Protein AF-A0A9D5MDG9-F1 (afdb_monomer_lite)

Foldseek 3Di:
DVVVVVVVVVVVVVVVLVVCLVVLVVVLVDDLCQLAEPVCVVPDDPVRSVVVCVVVCSVPDSVVVSVVQVVCCVPPVFNDARRYPDRPHGPCVVCVVCVVVVVVVVVVVVVVCCVVVVVLVVVCVVQPPDPSVVVSVVVVCVVVVDPVVVVVVVVVD

pLDDT: mean 90.2, std 5.78, range [50.81, 97.5]

Secondary structure (DSSP, 8-state):
-HHHHHHHHHHHHHHHHHHHHHHHHHHHHS-GGGGS-HHHHHHS-HHHHHHHHHHTTTTS-HHHHHHHHHHHHHHH----EESSSSTTEEHHHHHHHHHHHHHHHHHHHHHHHHHHHHHHHHHHHHTTTSHHHHHHHHHHHHHHHS-HHHHHHHHH-

Sequence (157 aa):
MLRYTLKRLVQSCITIFLIVSVVFLLLRLMPTDYYFTEDELIKLTPEQKHDRLEAAGLLDNPFVQLARFYKTLLTKGDLGESRRIQSGQPVTTVIGSKFGVSMKLGLIALGISLVLGVCLGVLQARYKDGVFDHIGTAYTVFVNAVPHLVSYSLILV

Radius of gyration: 23.16 Å; chains: 1; bounding box: 44×48×60 Å

Structure (mmCIF, N/CA/C/O backbone):
data_AF-A0A9D5MDG9-F1
#
_entry.id   AF-A0A9D5MDG9-F1
#
loop_
_atom_site.group_PDB
_atom_site.id
_atom_site.type_symbol
_atom_site.label_atom_id
_atom_site.label_alt_id
_atom_site.label_comp_id
_atom_site.label_asym_id
_atom_site.label_entity_id
_atom_site.label_seq_id
_atom_site.pdbx_PDB_ins_code
_atom_site.Cartn_x
_atom_site.Cartn_y
_atom_site.Cartn_z
_atom_site.occupancy
_atom_site.B_iso_or_equiv
_atom_site.auth_seq_id
_atom_site.auth_comp_id
_atom_site.auth_asym_id
_atom_site.auth_atom_id
_atom_site.pdbx_PDB_model_num
ATOM 1 N N . MET A 1 1 ? -11.010 23.364 8.487 1.00 89.88 1 MET A N 1
ATOM 2 C CA . MET A 1 1 ? -11.080 22.017 7.875 1.00 89.88 1 MET A CA 1
ATOM 3 C C . MET A 1 1 ? -10.281 21.904 6.577 1.00 89.88 1 MET A C 1
ATOM 5 O O . MET A 1 1 ? -9.397 21.066 6.534 1.00 89.88 1 MET A O 1
ATOM 9 N N . LEU A 1 2 ? -10.468 22.773 5.574 1.00 92.94 2 LEU A N 1
ATOM 10 C CA . LEU A 1 2 ? -9.762 22.674 4.278 1.00 92.94 2 LEU A CA 1
ATOM 11 C C . LEU A 1 2 ? -8.219 22.668 4.385 1.00 92.94 2 LEU A C 1
ATOM 13 O O . LEU A 1 2 ? -7.569 21.787 3.830 1.00 92.94 2 LEU A O 1
ATOM 17 N N . ARG A 1 3 ? -7.626 23.565 5.191 1.00 93.88 3 ARG A N 1
ATOM 18 C CA . ARG A 1 3 ? -6.170 23.575 5.469 1.00 93.88 3 ARG A CA 1
ATOM 19 C C . ARG A 1 3 ? -5.673 22.272 6.110 1.00 93.88 3 ARG A C 1
ATOM 21 O O . ARG A 1 3 ? -4.567 21.826 5.826 1.00 93.88 3 ARG A O 1
ATOM 28 N N . TYR A 1 4 ? -6.488 21.665 6.971 1.00 94.06 4 TYR A N 1
ATOM 29 C CA . TYR A 1 4 ? -6.165 20.397 7.625 1.00 94.06 4 TYR A CA 1
ATOM 30 C C . TYR A 1 4 ? -6.248 19.227 6.639 1.00 94.06 4 TYR A C 1
ATOM 32 O O . TYR A 1 4 ? -5.319 18.424 6.575 1.00 94.06 4 TYR A O 1
ATOM 40 N N . THR A 1 5 ? -7.300 19.175 5.817 1.00 95.75 5 THR A N 1
ATOM 41 C CA . THR A 1 5 ? -7.450 18.172 4.754 1.00 95.75 5 THR A CA 1
ATOM 42 C C . THR A 1 5 ? -6.293 18.241 3.760 1.00 95.75 5 THR A C 1
ATOM 44 O O . THR A 1 5 ? -5.687 17.213 3.475 1.00 95.75 5 THR A O 1
ATOM 47 N N . LEU A 1 6 ? -5.917 19.441 3.303 1.00 96.44 6 LEU A N 1
ATOM 48 C CA . LEU A 1 6 ? -4.762 19.631 2.420 1.00 96.44 6 LEU A CA 1
ATOM 49 C C . LEU A 1 6 ? -3.456 19.170 3.072 1.00 96.44 6 LEU A C 1
ATOM 51 O O . LEU A 1 6 ? -2.693 18.440 2.446 1.00 96.44 6 LEU A O 1
ATOM 55 N N . LYS A 1 7 ? -3.213 19.535 4.339 1.00 96.25 7 LYS A N 1
ATOM 56 C CA . LYS A 1 7 ? -2.019 19.088 5.074 1.00 96.25 7 LYS A CA 1
ATOM 57 C C . LYS A 1 7 ? -1.927 17.560 5.112 1.00 96.25 7 LYS A C 1
ATOM 59 O O . LYS A 1 7 ? -0.857 17.010 4.870 1.00 96.25 7 LYS A O 1
ATOM 64 N N . ARG A 1 8 ? -3.043 16.877 5.391 1.00 95.50 8 ARG A N 1
ATOM 65 C CA . ARG A 1 8 ? -3.089 15.407 5.414 1.00 95.50 8 ARG A CA 1
ATOM 66 C C . ARG A 1 8 ? -2.893 14.799 4.034 1.00 95.50 8 ARG A C 1
ATOM 68 O O . ARG A 1 8 ? -2.144 13.840 3.922 1.00 95.50 8 ARG A O 1
ATOM 75 N N . LEU A 1 9 ? -3.521 15.364 3.005 1.00 96.25 9 LEU A N 1
ATOM 76 C CA . LEU A 1 9 ? -3.382 14.877 1.635 1.00 96.25 9 LEU A CA 1
ATOM 77 C C . LEU A 1 9 ? -1.923 14.954 1.171 1.00 96.25 9 LEU A C 1
ATOM 79 O O . LEU A 1 9 ? -1.385 13.964 0.689 1.00 96.25 9 LEU A O 1
ATOM 83 N N . VAL A 1 10 ? -1.259 16.089 1.407 1.00 96.19 10 VAL A N 1
ATOM 84 C CA . VAL A 1 10 ? 0.167 16.263 1.095 1.00 96.19 10 VAL A CA 1
ATOM 85 C C . VAL A 1 10 ? 1.022 15.260 1.869 1.00 96.19 10 VAL A C 1
ATOM 87 O O . VAL A 1 10 ? 1.880 14.611 1.275 1.00 96.19 10 VAL A O 1
ATOM 90 N N . GLN A 1 11 ? 0.766 15.076 3.168 1.00 95.38 11 GLN A N 1
ATOM 91 C CA . GLN A 1 11 ? 1.482 14.087 3.974 1.00 95.38 11 GLN A CA 1
ATOM 92 C C . GLN A 1 11 ? 1.315 12.668 3.409 1.00 95.38 11 GLN A C 1
ATOM 94 O O . GLN A 1 11 ? 2.306 11.964 3.248 1.00 95.38 11 GLN A O 1
ATOM 99 N N . SER A 1 12 ? 0.094 12.268 3.046 1.00 95.75 12 SER A N 1
ATOM 100 C CA . SER A 1 12 ? -0.176 10.967 2.427 1.00 95.75 12 SER A CA 1
ATOM 101 C C . SER A 1 12 ? 0.530 10.803 1.080 1.00 95.75 12 SER A C 1
ATOM 103 O O . SER A 1 12 ? 1.118 9.752 0.839 1.00 95.75 12 SER A O 1
ATOM 105 N N . CYS A 1 13 ? 0.535 11.830 0.226 1.00 95.31 13 CYS A N 1
ATOM 106 C CA . CYS A 1 13 ? 1.269 11.798 -1.040 1.00 95.31 13 CYS A CA 1
ATOM 107 C C . CYS A 1 13 ? 2.777 11.618 -0.820 1.00 95.31 13 CYS A C 1
ATOM 109 O O . CYS A 1 13 ? 3.390 10.795 -1.496 1.00 95.31 13 CYS A O 1
ATOM 111 N N . ILE A 1 14 ? 3.364 12.330 0.149 1.00 96.25 14 ILE A N 1
ATOM 112 C CA . ILE A 1 14 ? 4.784 12.186 0.509 1.00 96.25 14 ILE A CA 1
ATOM 113 C C . ILE A 1 14 ? 5.069 10.770 1.021 1.00 96.25 14 ILE A C 1
ATOM 115 O O . ILE A 1 14 ? 6.053 10.158 0.611 1.00 96.25 14 ILE A O 1
ATOM 119 N N . THR A 1 15 ? 4.207 10.224 1.881 1.00 96.38 15 THR A N 1
ATOM 120 C CA . THR A 1 15 ? 4.355 8.855 2.389 1.00 96.38 15 THR A CA 1
ATOM 121 C C . THR A 1 15 ? 4.309 7.828 1.259 1.00 96.38 15 THR A C 1
ATOM 123 O O . THR A 1 15 ? 5.181 6.966 1.197 1.00 96.38 15 THR A O 1
ATOM 126 N N . ILE A 1 16 ? 3.343 7.934 0.341 1.00 95.06 16 ILE A N 1
ATOM 127 C CA . ILE A 1 16 ? 3.242 7.035 -0.818 1.00 95.06 16 ILE A CA 1
ATOM 128 C C . ILE A 1 16 ? 4.488 7.161 -1.694 1.00 95.06 16 ILE A C 1
ATOM 130 O O . ILE A 1 16 ? 5.081 6.147 -2.047 1.00 95.06 16 ILE A O 1
ATOM 134 N N . PHE A 1 17 ? 4.919 8.385 -2.000 1.00 95.44 17 PHE A N 1
ATOM 135 C CA . PHE A 1 17 ? 6.125 8.630 -2.786 1.00 95.44 17 PHE A CA 1
ATOM 136 C C . PHE A 1 17 ? 7.366 7.986 -2.152 1.00 95.44 17 PHE A C 1
ATOM 138 O O . PHE A 1 17 ? 8.149 7.329 -2.840 1.00 95.44 17 PHE A O 1
ATOM 145 N N . LEU A 1 18 ? 7.538 8.124 -0.835 1.00 96.69 18 LEU A N 1
ATOM 146 C CA . LEU A 1 18 ? 8.654 7.512 -0.120 1.00 96.69 18 LEU A CA 1
ATOM 147 C C . LEU A 1 18 ? 8.580 5.983 -0.186 1.00 96.69 18 LEU A C 1
ATOM 149 O O . LEU A 1 18 ? 9.562 5.346 -0.554 1.00 96.69 18 LEU A O 1
ATOM 153 N N . ILE A 1 19 ? 7.417 5.399 0.121 1.00 97.00 19 ILE A N 1
ATOM 154 C CA . ILE A 1 19 ? 7.222 3.943 0.117 1.00 97.00 19 ILE A CA 1
ATOM 155 C C . ILE A 1 19 ? 7.467 3.370 -1.277 1.00 97.00 19 ILE A C 1
ATOM 157 O O . ILE A 1 19 ? 8.223 2.413 -1.404 1.00 97.00 19 ILE A O 1
ATOM 161 N N . VAL A 1 20 ? 6.880 3.959 -2.322 1.00 94.94 20 VAL A N 1
ATOM 162 C CA . VAL A 1 20 ? 7.074 3.504 -3.706 1.00 94.94 20 VAL A CA 1
ATOM 163 C C . VAL A 1 20 ? 8.550 3.571 -4.083 1.00 94.94 20 VAL A C 1
ATOM 165 O O . VAL A 1 20 ? 9.072 2.605 -4.627 1.00 94.94 20 VAL A O 1
ATOM 168 N N . SER A 1 21 ? 9.246 4.655 -3.734 1.00 95.44 21 SER A N 1
ATOM 169 C CA . SER A 1 21 ? 10.678 4.799 -4.021 1.00 95.44 21 SER A CA 1
ATOM 170 C C . SER A 1 21 ? 11.521 3.756 -3.287 1.00 95.44 21 SER A C 1
ATOM 172 O O . SER A 1 21 ? 12.370 3.113 -3.900 1.00 95.44 21 SER A O 1
ATOM 174 N N . VAL A 1 22 ? 11.271 3.547 -1.992 1.00 96.19 22 VAL A N 1
ATOM 175 C CA . VAL A 1 22 ? 11.995 2.556 -1.183 1.00 96.19 22 VAL A CA 1
ATOM 176 C C . VAL A 1 22 ? 11.739 1.149 -1.711 1.00 96.19 22 VAL A C 1
ATOM 178 O O . VAL A 1 22 ? 12.690 0.424 -1.984 1.00 96.19 22 VAL A O 1
ATOM 181 N N . VAL A 1 23 ? 10.476 0.769 -1.911 1.00 94.69 23 VAL A N 1
ATOM 182 C CA . VAL A 1 23 ? 10.113 -0.557 -2.424 1.00 94.69 23 VAL A CA 1
ATOM 183 C C . VAL A 1 23 ? 10.696 -0.775 -3.818 1.00 94.69 23 VAL A C 1
ATOM 185 O O . VAL A 1 23 ? 11.260 -1.833 -4.068 1.00 94.69 23 VAL A O 1
ATOM 188 N N . PHE A 1 24 ? 10.641 0.220 -4.706 1.00 93.31 24 PHE A N 1
ATOM 189 C CA . PHE A 1 24 ? 11.248 0.132 -6.035 1.00 93.31 24 PHE A CA 1
ATOM 190 C C . PHE A 1 24 ? 12.751 -0.161 -5.958 1.00 93.31 24 PHE A C 1
ATOM 192 O O . PHE A 1 24 ? 13.242 -1.067 -6.632 1.00 93.31 24 PHE A O 1
ATOM 199 N N . LEU A 1 25 ? 13.482 0.574 -5.115 1.00 92.94 25 LEU A N 1
ATOM 200 C CA . LEU A 1 25 ? 14.916 0.357 -4.930 1.00 92.94 25 LEU A CA 1
ATOM 201 C C . LEU A 1 25 ? 15.201 -1.022 -4.325 1.00 92.94 25 LEU A C 1
ATOM 203 O O . LEU A 1 25 ? 16.091 -1.710 -4.813 1.00 92.94 25 LEU A O 1
ATOM 207 N N . LEU A 1 26 ? 14.419 -1.461 -3.334 1.00 92.06 26 LEU A N 1
ATOM 208 C CA . LEU A 1 26 ? 14.543 -2.801 -2.752 1.00 92.06 26 LEU A CA 1
ATOM 209 C C . LEU A 1 26 ? 14.315 -3.901 -3.795 1.00 92.06 26 LEU A C 1
ATOM 211 O O . LEU A 1 26 ? 15.104 -4.839 -3.872 1.00 92.06 26 LEU A O 1
ATOM 215 N N . LEU A 1 27 ? 13.292 -3.767 -4.645 1.00 89.38 27 LEU A N 1
ATOM 216 C CA . LEU A 1 27 ? 13.034 -4.718 -5.731 1.00 89.38 27 LEU A CA 1
ATOM 217 C C . LEU A 1 27 ? 14.180 -4.759 -6.749 1.00 89.38 27 LEU A C 1
ATOM 219 O O . LEU A 1 27 ? 14.410 -5.787 -7.384 1.00 89.38 27 LEU A O 1
ATOM 223 N N . ARG A 1 28 ? 14.921 -3.658 -6.897 1.00 89.06 28 ARG A N 1
ATOM 224 C CA . ARG A 1 28 ? 16.087 -3.591 -7.777 1.00 89.06 28 ARG A CA 1
ATOM 225 C C . ARG A 1 28 ? 17.367 -4.165 -7.163 1.00 89.06 28 ARG A C 1
ATOM 227 O O . ARG A 1 28 ? 18.320 -4.416 -7.891 1.00 89.06 28 ARG A O 1
ATOM 234 N N . LEU A 1 29 ? 17.381 -4.415 -5.857 1.00 87.94 29 LEU A N 1
ATOM 235 C CA . LEU A 1 29 ? 18.447 -5.173 -5.199 1.00 87.94 29 LEU A CA 1
ATOM 236 C C . LEU A 1 29 ? 18.231 -6.690 -5.300 1.00 87.94 29 LEU A C 1
ATOM 238 O O . LEU A 1 29 ? 19.147 -7.454 -5.006 1.00 87.94 29 LEU A O 1
ATOM 242 N N . MET A 1 30 ? 17.036 -7.136 -5.698 1.00 88.25 30 MET A N 1
ATOM 243 C CA . MET A 1 30 ? 16.755 -8.557 -5.884 1.00 88.25 30 MET A CA 1
ATOM 244 C C . MET A 1 30 ? 17.416 -9.102 -7.160 1.00 88.25 30 MET A C 1
ATOM 246 O O . MET A 1 30 ? 17.610 -8.352 -8.121 1.00 88.25 30 MET A O 1
ATOM 250 N N . PRO A 1 31 ? 17.706 -10.416 -7.212 1.00 87.44 31 PRO A N 1
ATOM 251 C CA . PRO A 1 31 ? 18.203 -11.064 -8.421 1.00 87.44 31 PRO A CA 1
ATOM 252 C C . PRO A 1 31 ? 17.277 -10.849 -9.624 1.00 87.44 31 PRO A C 1
ATOM 254 O O . PRO A 1 31 ? 16.050 -10.832 -9.498 1.00 87.44 31 PRO A O 1
ATOM 257 N N . THR A 1 32 ? 17.857 -10.722 -10.815 1.00 84.56 32 THR A N 1
ATOM 258 C CA . THR A 1 32 ? 17.106 -10.446 -12.049 1.00 84.56 32 THR A CA 1
ATOM 259 C C . THR A 1 32 ? 16.219 -11.612 -12.497 1.00 84.56 32 THR A C 1
ATOM 261 O O . THR A 1 32 ? 15.249 -11.400 -13.223 1.00 84.56 32 THR A O 1
ATOM 264 N N . ASP A 1 33 ? 16.471 -12.823 -12.001 1.00 84.31 33 ASP A N 1
ATOM 265 C CA . ASP A 1 33 ? 15.643 -14.005 -12.267 1.00 84.31 33 ASP A CA 1
ATOM 266 C C . ASP A 1 33 ? 14.193 -13.841 -11.780 1.00 84.31 33 ASP A C 1
ATOM 268 O O . ASP A 1 33 ? 13.269 -14.399 -12.371 1.00 84.31 33 ASP A O 1
ATOM 272 N N . TYR A 1 34 ? 13.959 -13.004 -10.761 1.00 83.88 34 TYR A N 1
ATOM 273 C CA . TYR A 1 34 ? 12.617 -12.713 -10.241 1.00 83.88 34 TYR A CA 1
ATOM 274 C C . TYR A 1 34 ? 11.741 -11.897 -11.205 1.00 83.88 34 TYR A C 1
ATOM 276 O O . TYR A 1 34 ? 10.543 -11.747 -10.957 1.00 83.88 34 TYR A O 1
ATOM 284 N N . TYR A 1 35 ? 12.299 -11.375 -12.302 1.00 84.94 35 TYR A N 1
ATOM 285 C CA . TYR A 1 35 ? 11.525 -10.700 -13.348 1.00 84.94 35 TYR A CA 1
ATOM 286 C C . TYR A 1 35 ? 10.942 -11.665 -14.383 1.00 84.94 35 TYR A C 1
ATOM 288 O O . TYR A 1 35 ? 10.144 -11.228 -15.209 1.00 84.94 35 TYR A O 1
ATOM 296 N N . PHE A 1 36 ? 11.294 -12.949 -14.334 1.00 87.31 36 PHE A N 1
ATOM 297 C CA . PHE A 1 36 ? 10.806 -13.963 -15.263 1.00 87.31 36 PHE A CA 1
ATOM 298 C C . PHE A 1 36 ? 9.831 -14.919 -14.578 1.00 87.31 36 PHE A C 1
ATOM 300 O O . PHE A 1 36 ? 9.878 -15.140 -13.363 1.00 87.31 36 PHE A O 1
ATOM 307 N N . THR A 1 37 ? 8.927 -15.502 -15.356 1.00 86.00 37 THR A N 1
ATOM 308 C CA . THR A 1 37 ? 8.127 -16.657 -14.921 1.00 86.00 37 THR A CA 1
ATOM 309 C C . THR A 1 37 ? 8.987 -17.928 -14.868 1.00 86.00 37 THR A C 1
ATOM 311 O O . THR A 1 37 ? 10.055 -17.988 -15.472 1.00 86.00 37 THR A O 1
ATOM 314 N N . GLU A 1 38 ? 8.546 -18.955 -14.137 1.00 84.56 38 GLU A N 1
ATOM 315 C CA . GLU A 1 38 ? 9.279 -20.236 -14.059 1.00 84.56 38 GLU A CA 1
ATOM 316 C C . GLU A 1 38 ? 9.468 -20.869 -15.445 1.00 84.56 38 GLU A C 1
ATOM 318 O O . GLU A 1 38 ? 10.569 -21.286 -15.800 1.00 84.56 38 GLU A O 1
ATOM 323 N N . ASP A 1 39 ? 8.427 -20.821 -16.273 1.00 84.69 39 ASP A N 1
ATOM 324 C CA . ASP A 1 39 ? 8.465 -21.246 -17.670 1.00 84.69 39 ASP A CA 1
ATOM 325 C C . ASP A 1 39 ? 9.522 -20.501 -18.497 1.00 84.69 39 ASP A C 1
ATOM 327 O O . ASP A 1 39 ? 10.253 -21.112 -19.278 1.00 84.69 39 ASP A O 1
ATOM 331 N N . GLU A 1 40 ? 9.614 -19.181 -18.344 1.00 84.75 40 GLU A N 1
ATOM 332 C CA . GLU A 1 40 ? 10.590 -18.354 -19.059 1.00 84.75 40 GLU A CA 1
ATOM 333 C C . GLU A 1 40 ? 12.021 -18.627 -18.601 1.00 84.75 40 GLU A C 1
ATOM 335 O O . GLU A 1 40 ? 12.943 -18.603 -19.418 1.00 84.75 40 GLU A O 1
ATOM 340 N N . LEU A 1 41 ? 12.219 -18.935 -17.318 1.00 84.81 41 LEU A N 1
ATOM 341 C CA . LEU A 1 41 ? 13.534 -19.303 -16.802 1.00 84.81 41 LEU A CA 1
ATOM 342 C C . LEU A 1 41 ? 14.066 -20.590 -17.442 1.00 84.81 41 LEU A C 1
ATOM 344 O O . LEU A 1 41 ? 15.276 -20.680 -17.654 1.00 84.81 41 LEU A O 1
ATOM 348 N N . ILE A 1 42 ? 13.186 -21.537 -17.774 1.00 85.75 42 ILE A N 1
ATOM 349 C CA . ILE A 1 42 ? 13.544 -22.819 -18.397 1.00 85.75 42 ILE A CA 1
ATOM 350 C C . ILE A 1 42 ? 13.704 -22.677 -19.918 1.00 85.75 42 ILE A C 1
ATOM 352 O O . ILE A 1 42 ? 14.599 -23.283 -20.502 1.00 85.75 42 ILE A O 1
ATOM 356 N N . LYS A 1 43 ? 12.831 -21.897 -20.569 1.00 88.19 43 LYS A N 1
ATOM 357 C CA . LYS A 1 43 ? 12.735 -21.839 -22.040 1.00 88.19 43 LYS A CA 1
ATOM 358 C C . LYS A 1 43 ? 13.681 -20.827 -22.695 1.00 88.19 43 LYS A C 1
ATOM 360 O O . LYS A 1 43 ? 14.011 -21.004 -23.864 1.00 88.19 43 LYS A O 1
ATOM 365 N N . LEU A 1 44 ? 14.075 -19.761 -21.996 1.00 87.62 44 LEU A N 1
ATOM 366 C CA . LEU A 1 44 ? 14.908 -18.699 -22.572 1.00 87.62 44 LEU A CA 1
ATOM 367 C C . LEU A 1 44 ? 16.398 -19.002 -22.426 1.00 87.62 44 LEU A C 1
ATOM 369 O O . LEU A 1 44 ? 16.864 -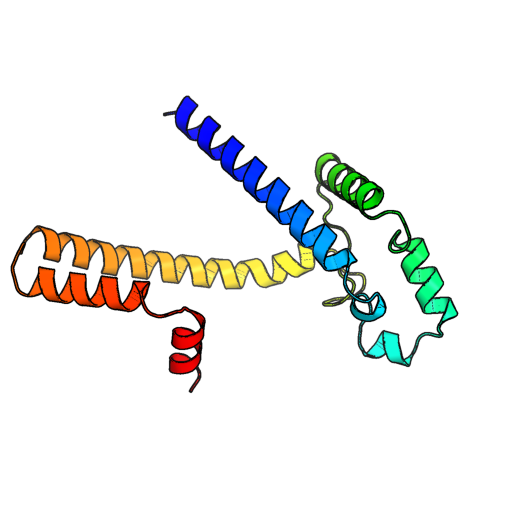19.374 -21.345 1.00 87.62 44 LEU A O 1
ATOM 373 N N . THR A 1 45 ? 17.160 -18.737 -23.486 1.00 91.00 45 THR A N 1
ATOM 374 C CA . THR A 1 45 ? 18.625 -18.738 -23.409 1.00 91.00 45 THR A CA 1
ATOM 375 C C . THR A 1 45 ? 19.127 -17.573 -22.540 1.00 91.00 45 THR A C 1
ATOM 377 O O . THR A 1 45 ? 18.414 -16.580 -22.359 1.00 91.00 45 THR A O 1
ATOM 380 N N . PRO A 1 46 ? 20.356 -17.648 -21.992 1.00 87.81 46 PRO A N 1
ATOM 381 C CA . PRO A 1 46 ? 20.936 -16.547 -21.219 1.00 87.81 46 PRO A CA 1
ATOM 382 C C . PRO A 1 46 ? 20.972 -15.215 -21.984 1.00 87.81 46 PRO A C 1
ATOM 384 O O . PRO A 1 46 ? 20.672 -14.175 -21.405 1.00 87.81 46 PRO A O 1
ATOM 387 N N . GLU A 1 47 ? 21.257 -15.258 -23.288 1.00 90.00 47 GLU A N 1
ATOM 388 C CA . GLU A 1 47 ? 21.250 -14.084 -24.174 1.00 90.00 47 GLU A CA 1
ATOM 389 C C . GLU A 1 47 ? 19.841 -13.489 -24.301 1.00 90.00 47 GLU A C 1
ATOM 391 O O . GLU A 1 47 ? 19.642 -12.309 -24.032 1.00 90.00 47 GLU A O 1
ATOM 396 N N . GLN A 1 48 ? 18.822 -14.318 -24.555 1.00 89.06 48 GLN A N 1
ATOM 397 C CA . GLN A 1 48 ? 17.432 -13.853 -24.635 1.00 89.06 48 GLN A CA 1
ATOM 398 C C . GLN A 1 48 ? 16.933 -13.232 -23.323 1.00 89.06 48 GLN A C 1
ATOM 400 O O . GLN A 1 48 ? 16.106 -12.316 -23.338 1.00 89.06 48 GLN A O 1
ATOM 405 N N . LYS A 1 49 ? 17.402 -13.734 -22.173 1.00 88.38 49 LYS A N 1
ATOM 406 C CA . LYS A 1 49 ? 17.105 -13.125 -20.869 1.00 88.38 49 LYS A CA 1
ATOM 407 C C . LYS A 1 49 ? 17.771 -11.757 -20.749 1.00 88.38 49 LYS A C 1
ATOM 409 O O . LYS A 1 49 ? 17.111 -10.815 -20.315 1.00 88.38 49 LYS A O 1
ATOM 414 N N . HIS A 1 50 ? 19.036 -11.640 -21.148 1.00 89.31 50 HIS A N 1
ATOM 415 C CA . HIS A 1 50 ? 19.775 -10.381 -21.110 1.00 89.31 50 HIS A CA 1
ATOM 416 C C . HIS A 1 50 ? 19.100 -9.303 -21.965 1.00 89.31 50 HIS A C 1
ATOM 418 O O . HIS A 1 50 ? 18.752 -8.247 -21.435 1.00 89.31 50 HIS A O 1
ATOM 424 N N . ASP A 1 51 ? 18.781 -9.618 -23.221 1.00 89.50 51 ASP A N 1
ATOM 425 C CA . ASP A 1 51 ? 18.135 -8.691 -24.158 1.00 89.50 51 ASP A CA 1
ATOM 426 C C . ASP A 1 51 ? 16.780 -8.197 -23.629 1.00 89.50 51 ASP A C 1
ATOM 428 O O . ASP A 1 51 ? 16.427 -7.022 -23.743 1.00 89.50 51 ASP A O 1
ATOM 432 N N . ARG A 1 52 ? 16.004 -9.084 -22.990 1.00 87.50 52 ARG A N 1
ATOM 433 C CA . ARG A 1 52 ? 14.717 -8.716 -22.378 1.00 87.50 52 ARG A CA 1
ATOM 434 C C . ARG A 1 52 ? 14.871 -7.807 -21.164 1.00 87.50 52 ARG A C 1
ATOM 436 O O . ARG A 1 52 ? 14.006 -6.955 -20.944 1.00 87.50 52 ARG A O 1
ATOM 443 N N . LEU A 1 53 ? 15.915 -7.999 -20.358 1.00 89.38 53 LEU A N 1
ATOM 444 C CA . LEU A 1 53 ? 16.219 -7.105 -19.241 1.00 89.38 53 LEU A CA 1
ATOM 445 C C . LEU A 1 53 ? 16.678 -5.743 -19.765 1.00 89.38 53 LEU A C 1
ATOM 447 O O . LEU A 1 53 ? 16.218 -4.717 -19.267 1.00 89.38 53 LEU A O 1
ATOM 451 N N . GLU A 1 54 ? 17.519 -5.719 -20.794 1.00 88.88 54 GLU A N 1
ATOM 452 C CA . GLU A 1 54 ? 17.994 -4.484 -21.414 1.00 88.88 54 GLU A CA 1
ATOM 453 C C . GLU A 1 54 ? 16.844 -3.686 -22.040 1.00 88.88 54 GLU A C 1
ATOM 455 O O . GLU A 1 54 ? 16.643 -2.519 -21.699 1.00 88.88 54 GLU A O 1
ATOM 460 N N . ALA A 1 55 ? 16.001 -4.333 -22.851 1.00 85.94 55 ALA A N 1
ATOM 461 C CA . ALA A 1 55 ? 14.828 -3.711 -23.469 1.00 85.94 55 ALA A CA 1
ATOM 462 C C . ALA A 1 55 ? 13.834 -3.154 -22.434 1.00 85.94 55 ALA A C 1
ATOM 464 O O . ALA A 1 55 ? 13.125 -2.179 -22.683 1.00 85.94 55 ALA A O 1
ATOM 465 N N . ALA A 1 56 ? 13.790 -3.754 -21.243 1.00 83.19 56 ALA A N 1
ATOM 466 C CA . ALA A 1 56 ? 12.983 -3.286 -20.123 1.00 83.19 56 ALA A CA 1
ATOM 467 C C . ALA A 1 56 ? 13.600 -2.104 -19.354 1.00 83.19 56 ALA A C 1
ATOM 469 O O . ALA A 1 56 ? 12.975 -1.590 -18.424 1.00 83.19 56 ALA A O 1
ATOM 470 N N . GLY A 1 57 ? 14.833 -1.706 -19.677 1.00 84.44 57 GLY A N 1
ATOM 471 C CA . GLY A 1 57 ? 15.643 -0.797 -18.867 1.00 84.44 57 GLY A CA 1
ATOM 472 C C . GLY A 1 57 ? 16.085 -1.416 -17.537 1.00 84.44 57 GLY A C 1
ATOM 473 O O . GLY A 1 57 ? 16.602 -0.712 -16.674 1.00 84.44 57 GLY A O 1
ATOM 474 N N . LEU A 1 58 ? 15.915 -2.729 -17.342 1.00 86.50 58 LEU A N 1
ATOM 475 C CA . LEU A 1 58 ? 16.239 -3.442 -16.102 1.00 86.50 58 LEU A CA 1
ATOM 476 C C . LEU A 1 58 ? 17.747 -3.642 -15.878 1.00 86.50 58 LEU A C 1
ATOM 478 O O . LEU A 1 58 ? 18.143 -4.212 -14.862 1.00 86.50 58 LEU A O 1
ATOM 482 N N . LEU A 1 59 ? 18.584 -3.103 -16.761 1.00 85.81 59 LEU A N 1
ATOM 483 C CA . LEU A 1 59 ? 20.035 -3.019 -16.586 1.00 85.81 59 LEU A CA 1
ATOM 484 C C . LEU A 1 59 ? 20.527 -1.583 -16.329 1.00 85.81 59 LEU A C 1
ATOM 486 O O . LEU A 1 59 ? 21.653 -1.399 -15.876 1.00 85.81 59 LEU A O 1
ATOM 490 N N . ASP A 1 60 ? 19.672 -0.571 -16.521 1.00 85.81 60 ASP A N 1
ATOM 491 C CA . ASP A 1 60 ? 20.018 0.835 -16.290 1.00 85.81 60 ASP A CA 1
ATOM 492 C C . ASP A 1 60 ? 20.301 1.120 -14.800 1.00 85.81 60 ASP A C 1
ATOM 494 O O . ASP A 1 60 ? 19.960 0.349 -13.891 1.00 85.81 60 ASP A O 1
ATOM 498 N N . ASN A 1 61 ? 20.838 2.313 -14.529 1.00 90.38 61 ASN A N 1
ATOM 499 C CA . ASN A 1 61 ? 20.931 2.848 -13.175 1.00 90.38 61 ASN A CA 1
ATOM 500 C C . ASN A 1 61 ? 19.526 2.899 -12.511 1.00 90.38 61 ASN A C 1
ATOM 502 O O . ASN A 1 61 ? 18.591 3.452 -13.110 1.00 90.38 61 ASN A O 1
ATOM 506 N N . PRO A 1 62 ? 19.348 2.364 -11.284 1.00 90.62 62 PRO A N 1
ATOM 507 C CA . PRO A 1 62 ? 18.044 2.302 -10.614 1.00 90.62 62 PRO A CA 1
ATOM 508 C C . PRO A 1 62 ? 17.361 3.662 -10.430 1.00 90.62 62 PRO A C 1
ATOM 510 O O . PRO A 1 62 ? 16.141 3.764 -10.563 1.00 90.62 62 PRO A O 1
ATOM 513 N N . PHE A 1 63 ? 18.128 4.727 -10.179 1.00 92.69 63 PHE A N 1
ATOM 514 C CA . PHE A 1 63 ? 17.582 6.073 -9.986 1.00 92.69 63 PHE A CA 1
ATOM 515 C C . PHE A 1 63 ? 17.018 6.652 -11.286 1.00 92.69 63 PHE A C 1
ATOM 517 O O . PHE A 1 63 ? 15.966 7.293 -11.280 1.00 92.69 63 PHE A O 1
ATOM 524 N N . VAL A 1 64 ? 17.676 6.380 -12.415 1.00 91.88 64 VAL A N 1
ATOM 525 C CA . VAL A 1 64 ? 17.215 6.823 -13.740 1.00 91.88 64 VAL A CA 1
ATOM 526 C C . VAL A 1 64 ? 15.899 6.142 -14.106 1.00 91.88 64 VAL A C 1
ATOM 528 O O . VAL A 1 64 ? 14.986 6.788 -14.625 1.00 91.88 64 VAL A O 1
ATOM 531 N N . GLN A 1 65 ? 15.756 4.856 -13.792 1.00 92.06 65 GLN A N 1
ATOM 532 C CA . GLN A 1 65 ? 14.493 4.153 -14.012 1.00 92.06 65 GLN A CA 1
ATOM 533 C C . GLN A 1 65 ? 13.391 4.618 -13.082 1.00 92.06 65 GLN A C 1
ATOM 535 O O . GLN A 1 65 ? 12.270 4.781 -13.550 1.00 92.06 65 GLN A O 1
ATOM 540 N N . LEU A 1 66 ? 13.688 4.872 -11.807 1.00 94.06 66 LEU A N 1
ATOM 541 C CA . LEU A 1 66 ? 12.699 5.417 -10.880 1.00 94.06 66 LEU A CA 1
ATOM 542 C C . LEU A 1 66 ? 12.159 6.760 -11.397 1.00 94.06 66 LEU A C 1
ATOM 544 O O . LEU A 1 66 ? 10.949 6.985 -11.411 1.00 94.06 66 LEU A O 1
ATOM 548 N N . ALA A 1 67 ? 13.039 7.625 -11.911 1.00 93.62 67 ALA A N 1
ATOM 549 C CA . ALA A 1 67 ? 12.637 8.878 -12.543 1.00 93.62 67 ALA A CA 1
ATOM 550 C C . ALA A 1 67 ? 11.790 8.651 -13.812 1.00 93.62 67 ALA A C 1
ATOM 552 O O . ALA A 1 67 ? 10.772 9.321 -14.002 1.00 93.62 67 ALA A O 1
ATOM 553 N N . ARG A 1 68 ? 12.163 7.686 -14.667 1.00 92.94 68 ARG A N 1
ATOM 554 C CA . ARG A 1 68 ? 11.396 7.315 -15.872 1.00 92.94 68 ARG A CA 1
ATOM 555 C C . ARG A 1 68 ? 10.017 6.748 -15.519 1.00 92.94 68 ARG A C 1
ATOM 557 O O . ARG A 1 68 ? 9.035 7.100 -16.176 1.00 92.94 68 ARG A O 1
ATOM 564 N N . PHE A 1 69 ? 9.940 5.926 -14.474 1.00 93.56 69 PHE A N 1
ATOM 565 C CA . PHE A 1 69 ? 8.707 5.367 -13.932 1.00 93.56 69 PHE A CA 1
ATOM 566 C C . PHE A 1 69 ? 7.778 6.485 -13.462 1.00 93.56 69 PHE A C 1
ATOM 568 O O . PHE A 1 69 ? 6.671 6.600 -13.979 1.00 93.56 69 PHE A O 1
ATOM 575 N N . TYR A 1 70 ? 8.245 7.381 -12.586 1.00 95.19 70 TYR A N 1
ATOM 576 C CA . TYR A 1 70 ? 7.421 8.502 -12.128 1.00 95.19 70 TYR A CA 1
ATOM 577 C C . TYR A 1 70 ? 6.998 9.428 -13.265 1.00 95.19 70 TYR A C 1
ATOM 579 O O . TYR A 1 70 ? 5.844 9.846 -13.308 1.00 95.19 70 TYR A O 1
ATOM 587 N N . LYS A 1 71 ? 7.889 9.723 -14.219 1.00 94.50 71 LYS A N 1
ATOM 588 C CA . LYS A 1 71 ? 7.535 10.525 -15.396 1.00 94.50 71 LYS A CA 1
ATOM 589 C C . LYS A 1 71 ? 6.390 9.880 -16.174 1.00 94.50 71 LYS A C 1
ATOM 591 O O . LYS A 1 71 ? 5.431 10.562 -16.522 1.00 94.50 71 LYS A O 1
ATOM 596 N N . THR A 1 72 ? 6.477 8.581 -16.436 1.00 92.88 72 THR A N 1
ATOM 597 C CA . THR A 1 72 ? 5.460 7.835 -17.191 1.00 92.88 72 THR A CA 1
ATOM 598 C C . THR A 1 72 ? 4.146 7.754 -16.416 1.00 92.88 72 THR A C 1
ATOM 600 O O . THR A 1 72 ? 3.092 8.062 -16.967 1.00 92.88 72 THR A O 1
ATOM 603 N N . LEU A 1 73 ? 4.219 7.470 -15.116 1.00 93.38 73 LEU A N 1
ATOM 604 C CA . LEU A 1 73 ? 3.065 7.421 -14.226 1.00 93.38 73 LEU A CA 1
ATOM 605 C C . LEU A 1 73 ? 2.330 8.765 -14.161 1.00 93.38 73 LEU A C 1
ATOM 607 O O . LEU A 1 73 ? 1.112 8.807 -14.287 1.00 93.38 73 LEU A O 1
ATOM 611 N N . LEU A 1 74 ? 3.053 9.875 -14.003 1.00 93.12 74 LEU A N 1
ATOM 612 C CA . LEU A 1 74 ? 2.449 11.203 -13.866 1.00 93.12 74 LEU A CA 1
ATOM 613 C C . LEU A 1 74 ? 1.932 11.770 -15.194 1.00 93.12 74 LEU A C 1
ATOM 615 O O . LEU A 1 74 ? 0.986 12.551 -15.187 1.00 93.12 74 LEU A O 1
ATOM 619 N N . THR A 1 75 ? 2.541 11.407 -16.328 1.00 93.88 75 THR A N 1
ATOM 620 C CA . THR A 1 75 ? 2.147 11.942 -17.645 1.00 93.88 75 THR A CA 1
ATOM 621 C C . THR A 1 75 ? 1.102 11.095 -18.357 1.00 93.88 75 THR A C 1
ATOM 623 O O . THR A 1 75 ? 0.249 11.646 -19.047 1.00 93.88 75 THR A O 1
ATOM 626 N N . LYS A 1 76 ? 1.167 9.769 -18.214 1.00 92.31 76 LYS A N 1
ATOM 627 C CA . LYS A 1 76 ? 0.299 8.822 -18.927 1.00 92.31 76 LYS A CA 1
ATOM 628 C C . LYS A 1 76 ? -0.631 8.038 -18.004 1.00 92.31 76 LYS A C 1
ATOM 630 O O . LYS A 1 76 ? -1.524 7.365 -18.502 1.00 92.31 76 LYS A O 1
ATOM 635 N N . GLY A 1 77 ? -0.429 8.095 -16.684 1.00 90.56 77 GLY A N 1
ATOM 636 C CA . GLY A 1 77 ? -1.172 7.255 -15.740 1.00 90.56 77 GLY A CA 1
ATOM 637 C C . GLY A 1 77 ? -0.815 5.771 -15.844 1.00 90.56 77 GLY A C 1
ATOM 638 O O . GLY A 1 77 ? -1.600 4.926 -15.427 1.00 90.56 77 GLY A O 1
ATOM 639 N N . ASP A 1 78 ? 0.340 5.447 -16.428 1.00 91.44 78 ASP A N 1
ATOM 640 C CA . ASP A 1 78 ? 0.724 4.077 -16.755 1.00 91.44 78 ASP A CA 1
ATOM 641 C C . ASP A 1 78 ? 1.680 3.499 -15.698 1.00 91.44 78 ASP A C 1
ATOM 643 O O . ASP A 1 78 ? 2.731 4.073 -15.399 1.00 91.44 78 ASP A O 1
ATOM 647 N N . LEU A 1 79 ? 1.283 2.361 -15.121 1.00 89.94 79 LEU A N 1
ATOM 648 C CA . LEU A 1 79 ? 2.042 1.597 -14.124 1.00 89.94 79 LEU A CA 1
ATOM 649 C C . LEU A 1 79 ? 2.994 0.572 -14.765 1.00 89.94 79 LEU A C 1
ATOM 651 O O . LEU A 1 79 ? 3.775 -0.058 -14.050 1.00 89.94 79 LEU A O 1
ATOM 655 N N . GLY A 1 80 ? 2.932 0.408 -16.086 1.00 89.62 80 GLY A N 1
ATOM 656 C CA . GLY A 1 80 ? 3.693 -0.561 -16.857 1.00 89.62 80 GLY A CA 1
ATOM 657 C C . GLY A 1 80 ? 3.018 -1.929 -16.948 1.00 89.62 80 GLY A C 1
ATOM 658 O O . GLY A 1 80 ? 1.838 -2.113 -16.636 1.00 89.62 80 GLY A O 1
ATOM 659 N N . GLU A 1 81 ? 3.803 -2.910 -17.378 1.00 89.50 81 GLU A N 1
ATOM 660 C CA . GLU A 1 81 ? 3.367 -4.288 -17.596 1.00 89.50 81 GLU A CA 1
ATOM 661 C C . GLU A 1 81 ? 3.832 -5.213 -16.469 1.00 89.50 81 GLU A C 1
ATOM 663 O O . GLU A 1 81 ? 4.918 -5.067 -15.898 1.00 89.50 81 GLU A O 1
ATOM 668 N N . SER A 1 82 ? 3.004 -6.203 -16.151 1.00 86.44 82 SER A N 1
ATOM 669 C CA . SER A 1 82 ? 3.359 -7.279 -15.241 1.00 86.44 82 SER A CA 1
ATOM 670 C C . SER A 1 82 ? 4.328 -8.234 -15.935 1.00 86.44 82 SER A C 1
ATOM 672 O O . SER A 1 82 ? 4.130 -8.612 -17.085 1.00 86.44 82 SER A O 1
ATOM 674 N N . ARG A 1 83 ? 5.390 -8.628 -15.225 1.00 81.12 83 ARG A N 1
ATOM 675 C CA . ARG A 1 83 ? 6.412 -9.562 -15.734 1.00 81.12 83 ARG A CA 1
ATOM 676 C C . ARG A 1 83 ? 6.383 -10.920 -15.034 1.00 81.12 83 ARG A C 1
ATOM 678 O O . ARG A 1 83 ? 6.637 -11.942 -15.650 1.00 81.12 83 ARG A O 1
ATOM 685 N N . ARG A 1 84 ? 6.002 -10.934 -13.751 1.00 79.50 84 ARG A N 1
ATOM 686 C CA . ARG A 1 84 ? 5.994 -12.139 -12.905 1.00 79.50 84 ARG A CA 1
ATOM 687 C C . ARG A 1 84 ? 4.615 -12.787 -12.767 1.00 79.50 84 ARG A C 1
ATOM 689 O O . ARG A 1 84 ? 4.521 -14.004 -12.780 1.00 79.50 84 ARG A O 1
ATOM 696 N N . ILE A 1 85 ? 3.557 -11.992 -12.577 1.00 78.06 85 ILE A N 1
ATOM 697 C CA . ILE A 1 85 ? 2.217 -12.517 -12.245 1.00 78.06 85 ILE A CA 1
ATOM 698 C C . ILE A 1 85 ? 1.443 -12.863 -13.518 1.00 78.06 85 ILE A C 1
ATOM 700 O O . ILE A 1 85 ? 0.891 -13.952 -13.624 1.00 78.06 85 ILE A O 1
ATOM 704 N N . GLN A 1 86 ? 1.384 -11.930 -14.470 1.00 79.19 86 GLN A N 1
ATOM 705 C CA . GLN A 1 86 ? 0.763 -12.127 -15.781 1.00 79.19 86 GLN A CA 1
ATOM 706 C C . GLN A 1 86 ? 1.645 -11.444 -16.827 1.00 79.19 86 GLN A C 1
ATOM 708 O O . GLN A 1 86 ? 1.478 -10.256 -17.088 1.00 79.19 86 GLN A O 1
ATOM 713 N N . SER A 1 87 ? 2.626 -12.177 -17.362 1.00 80.00 87 SER A N 1
ATOM 714 C CA . SER A 1 87 ? 3.629 -11.619 -18.279 1.00 80.00 87 SER A CA 1
ATOM 715 C C . SER A 1 87 ? 2.968 -10.910 -19.473 1.00 80.00 87 SER A C 1
ATOM 717 O O . SER A 1 87 ? 2.099 -11.481 -20.133 1.00 80.00 87 SER A O 1
ATOM 719 N N . GLY A 1 88 ? 3.344 -9.650 -19.709 1.00 81.38 88 GLY A N 1
ATOM 720 C CA . GLY A 1 88 ? 2.862 -8.819 -20.821 1.00 81.38 88 GLY A CA 1
ATOM 721 C C . GLY A 1 88 ? 1.484 -8.175 -20.624 1.00 81.38 88 GLY A C 1
ATOM 722 O O . GLY A 1 88 ? 0.983 -7.525 -21.536 1.00 81.38 88 GLY A O 1
ATOM 723 N N . GLN A 1 89 ? 0.845 -8.334 -19.460 1.00 87.38 89 GLN A N 1
ATOM 724 C CA . GLN A 1 89 ? -0.435 -7.675 -19.168 1.00 87.38 89 GLN A CA 1
ATOM 725 C C . GLN A 1 89 ? -0.236 -6.343 -18.431 1.00 87.38 89 GLN A C 1
ATOM 727 O O . GLN A 1 89 ? 0.587 -6.286 -17.512 1.00 87.38 89 GLN A O 1
ATOM 732 N N . PRO A 1 90 ? -1.017 -5.287 -18.735 1.00 91.38 90 PRO A N 1
ATOM 733 C CA . PRO A 1 90 ? -0.966 -4.033 -17.988 1.00 91.38 90 PRO A CA 1
ATOM 734 C C . PRO A 1 90 ? -1.222 -4.249 -16.493 1.00 91.38 90 PRO A C 1
ATOM 736 O O . PRO A 1 90 ? -2.190 -4.909 -16.097 1.00 91.38 90 PRO A O 1
ATOM 739 N N . VAL A 1 91 ? -0.386 -3.653 -15.639 1.00 91.69 91 VAL A N 1
ATOM 740 C CA . VAL A 1 91 ? -0.498 -3.775 -14.173 1.00 91.69 91 VAL A CA 1
ATOM 741 C C . VAL A 1 91 ? -1.862 -3.287 -13.679 1.00 91.69 91 VAL A C 1
ATOM 743 O O . VAL A 1 91 ? -2.438 -3.878 -12.765 1.00 91.69 91 VAL A O 1
ATOM 746 N N . THR A 1 92 ? -2.416 -2.253 -14.312 1.00 90.88 92 THR A N 1
ATOM 747 C CA . THR A 1 92 ? -3.753 -1.718 -14.017 1.00 90.88 92 THR A CA 1
ATOM 748 C C . THR A 1 92 ? -4.849 -2.771 -14.184 1.00 90.88 92 THR A C 1
ATOM 750 O O . THR A 1 92 ? -5.707 -2.888 -13.310 1.00 90.88 92 THR A O 1
ATOM 753 N N . THR A 1 93 ? -4.795 -3.589 -15.2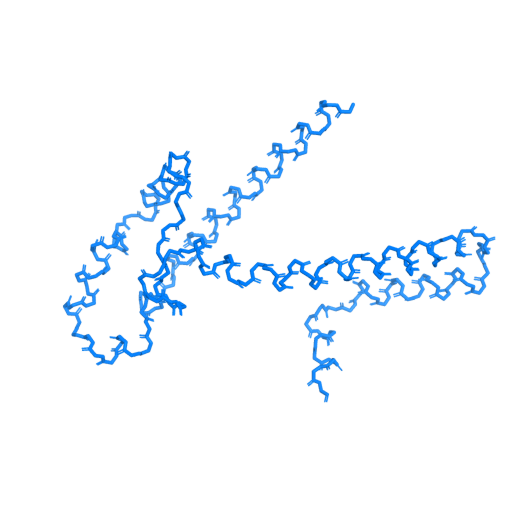37 1.00 90.19 93 THR A N 1
ATOM 754 C CA . THR A 1 93 ? -5.744 -4.689 -15.481 1.00 90.19 93 THR A CA 1
ATOM 755 C C . THR A 1 93 ? -5.595 -5.792 -14.437 1.00 90.19 93 THR A C 1
ATOM 757 O O . THR A 1 93 ? -6.586 -6.255 -13.865 1.00 90.19 93 THR A O 1
ATOM 760 N N . VAL A 1 94 ? -4.352 -6.177 -14.128 1.00 89.56 94 VAL A N 1
ATOM 761 C CA . VAL A 1 94 ? -4.063 -7.209 -13.120 1.00 89.56 94 VAL A CA 1
ATOM 762 C C . VAL A 1 94 ? -4.582 -6.782 -11.745 1.00 89.56 94 VAL A C 1
ATOM 764 O O . VAL A 1 94 ? -5.271 -7.560 -11.081 1.00 89.56 94 VAL A O 1
ATOM 767 N N . ILE A 1 95 ? -4.311 -5.543 -11.325 1.00 90.62 95 ILE A N 1
ATOM 768 C CA . ILE A 1 95 ? -4.821 -4.992 -10.063 1.00 90.62 95 ILE A CA 1
ATOM 769 C C . ILE A 1 95 ? -6.345 -4.873 -10.113 1.00 90.62 95 ILE A C 1
ATOM 771 O O . ILE A 1 95 ? -7.013 -5.318 -9.181 1.00 90.62 95 ILE A O 1
ATOM 775 N N . GLY A 1 96 ? -6.899 -4.328 -11.198 1.00 90.94 96 GLY A N 1
ATOM 776 C CA . GLY A 1 96 ? -8.337 -4.117 -11.367 1.00 90.94 96 GLY A CA 1
ATOM 777 C C . GLY A 1 96 ? -9.145 -5.405 -11.221 1.00 90.94 96 GLY A C 1
ATOM 778 O O . GLY A 1 96 ? -10.155 -5.418 -10.517 1.00 90.94 96 GLY A O 1
ATOM 779 N N . SER A 1 97 ? -8.649 -6.513 -11.782 1.00 88.75 97 SER A N 1
ATOM 780 C CA . SER A 1 97 ? -9.293 -7.829 -11.663 1.00 88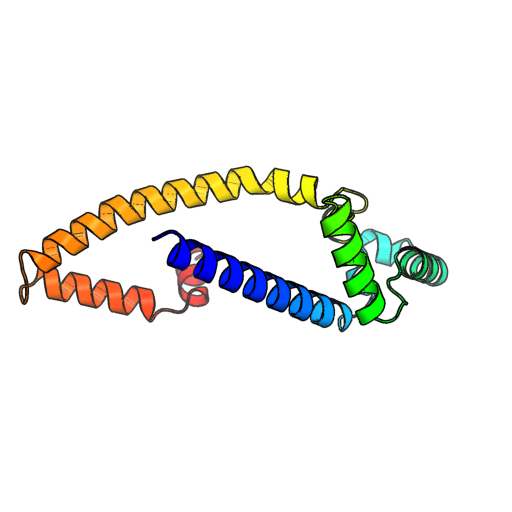.75 97 SER A CA 1
ATOM 781 C C . SER A 1 97 ? -9.425 -8.315 -10.211 1.00 88.75 97 SER A C 1
ATOM 783 O O . SER A 1 97 ? -10.410 -8.961 -9.856 1.00 88.75 97 SER A O 1
ATOM 785 N N . LYS A 1 98 ? -8.465 -7.968 -9.345 1.00 88.75 98 LYS A N 1
ATOM 786 C CA . LYS A 1 98 ? -8.449 -8.358 -7.924 1.00 88.75 98 LYS A CA 1
ATOM 787 C C . LYS A 1 98 ? -9.096 -7.313 -7.019 1.00 88.75 98 LYS A C 1
ATOM 789 O O . LYS A 1 98 ? -9.594 -7.648 -5.944 1.00 88.75 98 LYS A O 1
ATOM 794 N N . PHE A 1 99 ? -9.109 -6.057 -7.456 1.00 93.00 99 PHE A N 1
ATOM 795 C CA . PHE A 1 99 ? -9.584 -4.920 -6.679 1.00 93.00 99 PHE A CA 1
ATOM 796 C C . PHE A 1 99 ? -11.033 -5.097 -6.220 1.00 93.00 99 PHE A C 1
ATOM 798 O O . PHE A 1 99 ? -11.329 -4.853 -5.054 1.00 93.00 99 PHE A O 1
ATOM 805 N N . GLY A 1 100 ? -11.921 -5.582 -7.095 1.00 92.56 100 GLY A N 1
ATOM 806 C CA . GLY A 1 100 ? -13.339 -5.759 -6.764 1.00 92.56 100 GLY A CA 1
ATOM 807 C C . GLY A 1 100 ? -13.577 -6.698 -5.576 1.00 92.56 100 GLY A C 1
ATOM 808 O O . GLY A 1 100 ? -14.382 -6.390 -4.695 1.00 92.56 100 GLY A O 1
ATOM 809 N N . VAL A 1 101 ? -12.836 -7.808 -5.504 1.00 93.94 101 VAL A N 1
ATOM 810 C CA . VAL A 1 101 ? -12.937 -8.768 -4.392 1.00 93.94 101 VAL A CA 1
ATOM 811 C C . VAL A 1 101 ? -12.422 -8.142 -3.098 1.00 93.94 101 VAL A C 1
ATOM 813 O O . VAL A 1 101 ? -13.129 -8.160 -2.089 1.00 93.94 101 VAL A O 1
ATOM 816 N N . SER A 1 102 ? -11.237 -7.526 -3.133 1.00 94.19 102 SER A N 1
ATOM 817 C CA . SER A 1 102 ? -10.653 -6.852 -1.967 1.00 94.19 102 SER A CA 1
ATOM 818 C C . SER A 1 102 ? -11.541 -5.722 -1.451 1.00 94.19 102 SER A C 1
ATOM 820 O O . SER A 1 102 ? -11.739 -5.595 -0.244 1.00 94.19 102 SER A O 1
ATOM 822 N N . MET A 1 103 ? -12.125 -4.930 -2.353 1.00 95.94 103 MET A N 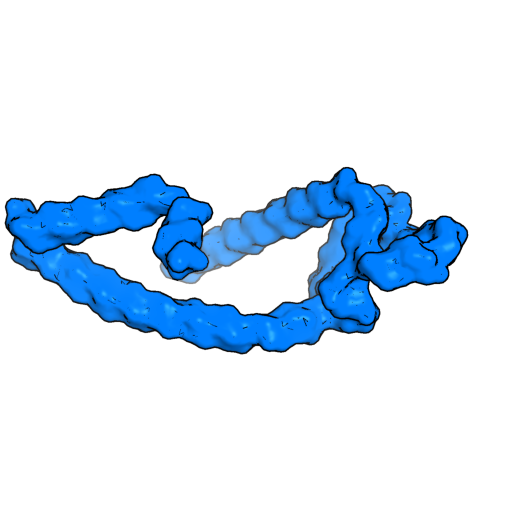1
ATOM 823 C CA . MET A 1 103 ? -13.042 -3.850 -2.002 1.00 95.94 103 MET A CA 1
ATOM 824 C C . MET A 1 103 ? -14.310 -4.395 -1.344 1.00 95.94 103 MET A C 1
ATOM 826 O O . MET A 1 103 ? -14.718 -3.884 -0.305 1.00 95.94 103 MET A O 1
ATOM 830 N N . LYS A 1 104 ? -14.910 -5.459 -1.894 1.00 95.31 104 LYS A N 1
ATOM 831 C CA . LYS A 1 104 ? -16.096 -6.094 -1.302 1.00 95.31 104 LYS A CA 1
ATOM 832 C C . LYS A 1 104 ? -15.810 -6.608 0.111 1.00 95.31 104 LYS A C 1
ATOM 834 O O . LYS A 1 104 ? -16.578 -6.314 1.024 1.00 95.31 104 LYS A O 1
ATOM 839 N N . LEU A 1 105 ? -14.706 -7.332 0.300 1.00 95.38 105 LEU A N 1
ATOM 840 C CA . LEU A 1 105 ? -14.300 -7.832 1.617 1.00 95.38 105 LEU A CA 1
ATOM 841 C C . LEU A 1 105 ? -14.029 -6.685 2.597 1.00 95.38 105 LEU A C 1
ATOM 843 O O . LEU A 1 105 ? -14.524 -6.714 3.722 1.00 95.38 105 LEU A O 1
ATOM 847 N N . GLY A 1 106 ? -13.314 -5.649 2.153 1.00 96.12 106 GLY A N 1
ATOM 848 C CA . GLY A 1 106 ? -13.023 -4.467 2.959 1.00 96.12 106 GLY A CA 1
ATOM 849 C C . GLY A 1 106 ? -14.282 -3.716 3.391 1.00 96.12 106 GLY A C 1
ATOM 850 O O . GLY A 1 106 ? -14.396 -3.344 4.554 1.00 96.12 106 GLY A O 1
ATOM 851 N N . LEU A 1 107 ? -15.258 -3.540 2.495 1.00 97.12 107 LEU A N 1
ATOM 852 C CA . LEU A 1 107 ? -16.525 -2.873 2.811 1.00 97.12 107 LEU A CA 1
ATOM 853 C C . LEU A 1 107 ? -17.384 -3.683 3.788 1.00 97.12 107 LEU A C 1
ATOM 855 O O . LEU A 1 107 ? -17.971 -3.104 4.700 1.00 97.12 107 LEU A O 1
ATOM 859 N N . ILE A 1 108 ? -17.434 -5.009 3.638 1.00 97.06 108 ILE A N 1
ATOM 860 C CA . ILE A 1 108 ? -18.138 -5.886 4.586 1.00 97.06 108 ILE A CA 1
ATOM 861 C C . ILE A 1 108 ? -17.473 -5.809 5.965 1.00 97.06 108 ILE A C 1
ATOM 863 O O . ILE A 1 108 ? -18.155 -5.585 6.964 1.00 97.06 108 ILE A O 1
ATOM 867 N N . ALA A 1 109 ? -16.143 -5.926 6.024 1.00 95.06 109 ALA A N 1
ATOM 868 C CA . ALA A 1 109 ? -15.386 -5.812 7.268 1.00 95.06 109 ALA A CA 1
ATOM 869 C C . ALA A 1 109 ? -15.554 -4.428 7.922 1.00 95.06 109 ALA A C 1
ATOM 871 O O . ALA A 1 109 ? -15.710 -4.328 9.140 1.00 95.06 109 ALA A O 1
ATOM 872 N N . LEU A 1 110 ? -15.588 -3.358 7.124 1.00 97.00 110 LEU A N 1
ATOM 873 C CA . LEU A 1 110 ? -15.858 -2.004 7.602 1.00 97.00 110 LEU A CA 1
ATOM 874 C C . LEU A 1 110 ? -17.267 -1.897 8.196 1.00 97.00 110 LEU A C 1
ATOM 876 O O . LEU A 1 110 ? -17.424 -1.359 9.286 1.00 97.00 110 LEU A O 1
ATOM 880 N N . GLY A 1 111 ? -18.280 -2.445 7.522 1.00 97.50 111 GLY A N 1
ATOM 881 C CA . GLY A 1 111 ? -19.653 -2.458 8.027 1.00 97.50 111 GLY A CA 1
ATOM 882 C C . GLY A 1 111 ? -19.768 -3.193 9.363 1.00 97.50 111 GLY A C 1
ATOM 883 O O . GLY A 1 111 ? -20.310 -2.648 10.323 1.00 97.50 111 GLY A O 1
ATOM 884 N N . ILE A 1 112 ? -19.191 -4.394 9.454 1.00 96.06 112 ILE A N 1
ATOM 885 C CA . ILE A 1 112 ? -19.182 -5.192 10.689 1.00 96.06 112 ILE A CA 1
ATOM 886 C C . ILE A 1 112 ? -18.436 -4.456 11.807 1.00 96.06 112 ILE A C 1
ATOM 888 O O . ILE A 1 112 ? -18.952 -4.348 12.919 1.00 96.06 112 ILE A O 1
ATOM 892 N N . SER A 1 113 ? -17.242 -3.929 11.524 1.00 94.12 113 SER A N 1
ATOM 893 C CA . SER A 1 113 ? -16.431 -3.236 12.532 1.00 94.12 113 SER A CA 1
ATOM 894 C C . SER A 1 113 ? -17.086 -1.946 13.016 1.00 94.12 113 SER A C 1
ATOM 896 O O . SER A 1 113 ? -17.007 -1.646 14.204 1.00 94.12 113 SER A O 1
ATOM 898 N N . LEU A 1 114 ? -17.793 -1.221 12.145 1.00 96.44 114 LEU A N 1
ATOM 899 C CA . LEU A 1 114 ? -18.543 -0.035 12.538 1.00 96.44 114 LEU A CA 1
ATOM 900 C C . LEU A 1 114 ? -19.711 -0.408 13.454 1.00 96.44 114 LEU A C 1
ATOM 902 O O . LEU A 1 114 ? -19.854 0.187 14.516 1.00 96.44 114 LEU A O 1
ATOM 906 N N . VAL A 1 115 ? -20.518 -1.406 13.083 1.00 96.25 115 VAL A N 1
ATOM 907 C CA . VAL A 1 115 ? -21.673 -1.821 13.893 1.00 96.25 115 VAL A CA 1
ATOM 908 C C . VAL A 1 115 ? -21.213 -2.355 15.248 1.00 96.25 115 VAL A C 1
ATOM 910 O O . VAL A 1 115 ? -21.606 -1.826 16.284 1.00 96.25 115 VAL A O 1
ATOM 913 N N . LEU A 1 116 ? -20.337 -3.362 15.261 1.00 94.19 116 LEU A N 1
ATOM 914 C CA . LEU A 1 116 ? -19.893 -3.989 16.506 1.00 94.19 116 LEU A CA 1
ATOM 915 C C . LEU A 1 116 ? -19.020 -3.050 17.342 1.00 94.19 116 LEU A C 1
ATOM 917 O O . LEU A 1 116 ? -19.215 -2.948 18.551 1.00 94.19 116 LEU A O 1
ATOM 921 N N . GLY A 1 117 ? -18.083 -2.343 16.708 1.00 93.19 117 GLY A N 1
ATOM 922 C CA . GLY A 1 117 ? -17.154 -1.445 17.389 1.00 93.19 117 GLY A CA 1
ATOM 923 C C . GLY A 1 117 ? -17.854 -0.243 18.014 1.00 93.19 117 GLY A C 1
ATOM 924 O O . GLY A 1 117 ? -17.573 0.086 19.165 1.00 93.19 117 GLY A O 1
ATOM 925 N N . VAL A 1 118 ? -18.810 0.377 17.312 1.00 95.19 118 VAL A N 1
ATOM 926 C CA . VAL A 1 118 ? -19.588 1.491 17.876 1.00 95.19 118 VAL A CA 1
ATOM 927 C C . VAL A 1 118 ? -20.516 0.995 18.983 1.00 95.19 118 VAL A C 1
ATOM 929 O O . VAL A 1 118 ? -20.552 1.617 20.041 1.00 95.19 118 VAL A O 1
ATOM 932 N N . CYS A 1 119 ? -21.218 -0.132 18.806 1.00 93.62 119 CYS A N 1
ATOM 933 C CA . CYS A 1 119 ? -22.068 -0.692 19.864 1.00 93.62 119 CYS A CA 1
ATOM 934 C C . CYS A 1 119 ? -21.271 -1.012 21.136 1.00 93.62 119 CYS A C 1
ATOM 936 O O . CYS A 1 119 ? -21.685 -0.622 22.230 1.00 93.62 119 CYS A O 1
ATOM 938 N N . LEU A 1 120 ? -20.113 -1.667 21.000 1.00 91.69 120 LEU A N 1
ATOM 939 C CA . LEU A 1 120 ? -19.220 -1.943 22.125 1.00 91.69 120 LEU A CA 1
ATOM 940 C C . LEU A 1 120 ? -18.694 -0.650 22.752 1.00 91.69 120 LEU A C 1
ATOM 942 O O . LEU A 1 120 ? -18.739 -0.524 23.971 1.00 91.69 120 LEU A O 1
ATOM 946 N N . GLY A 1 121 ? -18.258 0.325 21.953 1.00 93.31 121 GLY A N 1
ATOM 947 C CA . GLY A 1 121 ? -17.779 1.611 22.463 1.00 93.31 121 GLY A CA 1
ATOM 948 C C . GLY A 1 121 ? -18.851 2.381 23.243 1.00 93.31 121 GLY A C 1
ATOM 949 O O . GLY A 1 121 ? -18.573 2.913 24.316 1.00 93.31 121 GLY A O 1
ATOM 950 N N . VAL A 1 122 ? -20.096 2.385 22.757 1.00 94.62 122 VAL A N 1
ATOM 951 C CA . VAL A 1 122 ? -21.235 3.010 23.452 1.00 94.62 122 VAL A CA 1
ATOM 952 C C . VAL A 1 122 ? -21.556 2.279 24.760 1.00 94.62 122 VAL A C 1
ATOM 954 O O . VAL A 1 122 ? -21.815 2.934 25.769 1.00 94.62 122 VAL A O 1
ATOM 957 N N . LEU A 1 123 ? -21.519 0.941 24.775 1.00 93.25 123 LEU A N 1
ATOM 958 C CA . LEU A 1 123 ? -21.738 0.148 25.991 1.00 93.25 123 LEU A CA 1
ATOM 959 C C . LEU A 1 123 ? -20.651 0.390 27.044 1.00 93.25 123 LEU A C 1
ATOM 961 O O . LEU A 1 123 ? -20.990 0.606 28.207 1.00 93.25 123 LEU A O 1
ATOM 965 N N . GLN A 1 124 ? -19.377 0.406 26.643 1.00 93.75 124 GLN A N 1
ATOM 966 C CA . GLN A 1 124 ? -18.249 0.700 27.537 1.00 93.75 124 GLN A CA 1
ATOM 967 C C . GLN A 1 124 ? -18.374 2.111 28.126 1.00 93.75 124 GLN A C 1
ATOM 969 O O . GLN A 1 124 ? -18.279 2.288 29.336 1.00 93.75 124 GLN A O 1
ATOM 974 N N . ALA A 1 125 ? -18.704 3.106 27.295 1.00 93.12 125 ALA A N 1
ATOM 975 C CA . ALA A 1 125 ? -18.897 4.480 27.754 1.00 93.12 125 ALA A CA 1
ATOM 976 C C . ALA A 1 125 ? -20.089 4.631 28.716 1.00 93.12 125 ALA A C 1
ATOM 978 O O . ALA A 1 125 ? -20.024 5.416 29.662 1.00 93.12 125 ALA A O 1
ATOM 979 N N . ARG A 1 126 ? -21.186 3.894 28.484 1.00 94.50 126 ARG A N 1
ATOM 980 C CA . ARG A 1 126 ? -22.386 3.945 29.334 1.00 94.50 126 ARG A CA 1
ATOM 981 C C . ARG A 1 126 ? -22.190 3.237 30.675 1.00 94.50 126 ARG A C 1
ATOM 983 O O . ARG A 1 126 ? -22.698 3.723 31.681 1.00 94.50 126 ARG A O 1
ATOM 990 N N . TYR A 1 127 ? -21.492 2.104 30.688 1.00 93.00 127 TYR A N 1
ATOM 991 C CA . TYR A 1 127 ? -21.225 1.293 31.882 1.00 93.00 127 TYR A CA 1
ATOM 992 C C . TYR A 1 127 ? -19.760 1.400 32.307 1.00 93.00 127 TYR A C 1
ATOM 994 O O . TYR A 1 127 ? -19.102 0.385 32.549 1.00 93.00 127 TYR A O 1
ATOM 1002 N N . LYS A 1 128 ? -19.265 2.638 32.371 1.00 89.62 128 LYS A N 1
ATOM 1003 C CA . LYS A 1 128 ? -17.885 2.953 32.732 1.00 89.62 128 LYS A CA 1
ATOM 1004 C C . LYS A 1 128 ? -17.503 2.329 34.076 1.00 89.62 128 LYS A C 1
ATOM 1006 O O . LYS A 1 128 ? -18.318 2.327 35.000 1.00 89.62 128 LYS A O 1
ATOM 1011 N N . ASP A 1 129 ? -16.288 1.788 34.154 1.00 91.12 129 ASP A N 1
ATOM 1012 C CA . ASP A 1 129 ? -15.750 1.058 35.312 1.00 91.12 129 ASP A CA 1
ATOM 1013 C C . ASP A 1 129 ? -16.557 -0.210 35.682 1.00 91.12 129 ASP A C 1
ATOM 1015 O O . ASP A 1 129 ? -16.287 -0.878 36.680 1.00 91.12 129 ASP A O 1
ATOM 1019 N N . GLY A 1 130 ? -17.537 -0.590 34.857 1.00 91.81 130 GLY A N 1
ATOM 1020 C CA . GLY A 1 130 ? -18.336 -1.800 35.000 1.00 91.81 130 GLY A CA 1
ATOM 1021 C C . GLY A 1 130 ? -17.768 -2.988 34.221 1.00 91.81 130 GLY A C 1
ATOM 1022 O O . GLY A 1 130 ? -16.750 -2.902 33.534 1.00 91.81 130 GLY A O 1
ATOM 1023 N N . VAL A 1 131 ? -18.467 -4.123 34.286 1.00 90.56 131 VAL A N 1
ATOM 1024 C CA . VAL A 1 131 ? -18.042 -5.379 33.637 1.00 90.56 131 VAL A CA 1
ATOM 1025 C C . VAL A 1 131 ? -17.908 -5.225 32.114 1.00 90.56 131 VAL A C 1
ATOM 1027 O O . VAL A 1 131 ? -16.957 -5.734 31.528 1.00 90.56 131 VAL A O 1
ATOM 1030 N N . PHE A 1 132 ? -18.815 -4.485 31.467 1.00 89.50 132 PHE A N 1
ATOM 1031 C CA . PHE A 1 132 ? -18.765 -4.257 30.016 1.00 89.50 132 PHE A CA 1
ATOM 1032 C C . PHE A 1 132 ? -17.548 -3.432 29.579 1.00 89.50 132 PHE A C 1
ATOM 1034 O O . PHE A 1 132 ? -16.984 -3.712 28.523 1.00 89.50 132 PHE A O 1
ATOM 1041 N N . ASP A 1 133 ? -17.126 -2.463 30.395 1.00 91.38 133 ASP A N 1
ATOM 1042 C CA . ASP A 1 133 ? -15.932 -1.644 30.161 1.00 91.38 133 ASP A CA 1
ATOM 1043 C C . ASP A 1 133 ? -14.650 -2.483 30.254 1.00 91.38 133 ASP A C 1
ATOM 1045 O O . ASP A 1 133 ? -13.831 -2.516 29.334 1.00 91.38 133 ASP A O 1
ATOM 1049 N N . HIS A 1 134 ? -14.538 -3.289 31.312 1.00 92.19 134 HIS A N 1
ATOM 1050 C CA . HIS A 1 134 ? -13.387 -4.165 31.526 1.00 92.19 134 HIS A CA 1
ATOM 1051 C C . HIS A 1 134 ? -13.270 -5.259 30.455 1.00 92.19 134 HIS A C 1
ATOM 1053 O O . HIS A 1 134 ? -12.179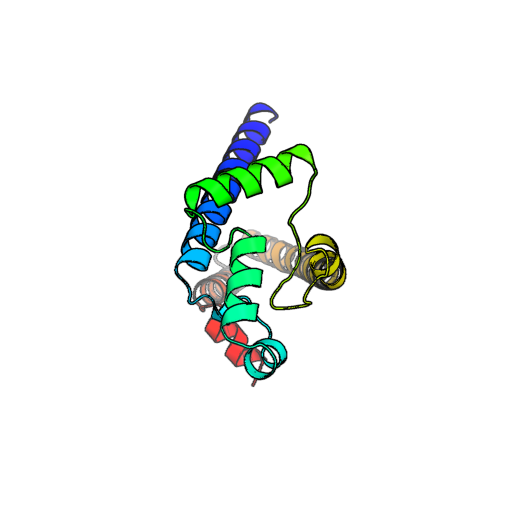 -5.483 29.930 1.00 92.19 134 HIS A O 1
ATOM 1059 N N . ILE A 1 135 ? -14.379 -5.918 30.088 1.00 93.06 135 ILE A N 1
ATOM 1060 C CA . ILE A 1 135 ? -14.386 -6.931 29.015 1.00 93.06 135 ILE A CA 1
ATOM 1061 C C . ILE A 1 135 ? -14.023 -6.287 27.674 1.00 93.06 135 ILE A C 1
ATOM 1063 O O . ILE A 1 135 ? -13.199 -6.825 26.932 1.00 93.06 135 ILE A O 1
ATOM 1067 N N . GLY A 1 136 ? -14.612 -5.131 27.361 1.00 91.81 136 GLY A N 1
ATOM 1068 C CA . GLY A 1 136 ? -14.342 -4.416 26.118 1.00 91.81 136 GLY A CA 1
ATOM 1069 C C . GLY A 1 136 ? -12.891 -3.942 26.003 1.00 91.81 136 GLY A C 1
ATOM 1070 O O . GLY A 1 136 ? -12.269 -4.087 24.945 1.00 91.81 136 GLY A O 1
ATOM 1071 N N . THR A 1 137 ? -12.321 -3.467 27.108 1.00 92.25 137 THR A N 1
ATOM 1072 C CA . THR A 1 137 ? -10.907 -3.095 27.201 1.00 92.25 137 THR A CA 1
ATOM 1073 C C . THR A 1 137 ? -10.005 -4.316 27.041 1.00 92.25 137 THR A C 1
ATOM 1075 O O . THR A 1 137 ? -9.087 -4.281 26.224 1.00 92.25 137 THR A O 1
ATOM 1078 N N . ALA A 1 138 ? -10.287 -5.423 27.736 1.00 93.25 138 ALA A N 1
ATOM 1079 C CA . ALA A 1 138 ? -9.516 -6.661 27.610 1.00 93.25 138 ALA A CA 1
ATOM 1080 C C . ALA A 1 138 ? -9.518 -7.195 26.168 1.00 93.25 138 ALA A C 1
ATOM 1082 O O . ALA A 1 138 ? -8.460 -7.533 25.636 1.00 93.25 138 ALA A O 1
ATOM 1083 N N . TYR A 1 139 ? -10.680 -7.196 25.507 1.00 90.69 139 TYR A N 1
ATOM 1084 C CA . TYR A 1 139 ? -10.798 -7.552 24.092 1.00 90.69 139 TYR A CA 1
ATOM 1085 C C . TYR A 1 139 ? -9.957 -6.630 23.198 1.00 90.69 139 TYR A C 1
ATOM 1087 O O . TYR A 1 139 ? -9.191 -7.104 22.361 1.00 90.69 139 TYR A O 1
ATOM 1095 N N . THR A 1 140 ? -10.056 -5.313 23.397 1.00 90.69 140 THR A N 1
ATOM 1096 C CA . THR A 1 140 ? -9.316 -4.322 22.599 1.00 90.69 140 THR A CA 1
ATOM 1097 C C . THR A 1 140 ? -7.805 -4.475 22.772 1.00 90.69 140 THR A C 1
ATOM 1099 O O . THR A 1 140 ? -7.061 -4.425 21.792 1.00 90.69 140 THR A O 1
ATOM 1102 N N . VAL A 1 141 ? -7.340 -4.700 24.003 1.00 92.19 141 VAL A N 1
ATOM 1103 C CA . VAL A 1 141 ? -5.926 -4.960 24.299 1.00 92.19 141 VAL A CA 1
ATOM 1104 C C . VAL A 1 141 ? -5.474 -6.253 23.634 1.00 92.19 141 VAL A C 1
ATOM 1106 O O . VAL A 1 141 ? -4.449 -6.246 22.963 1.00 92.19 141 VAL A O 1
ATOM 1109 N N . PHE A 1 142 ? -6.243 -7.335 23.759 1.00 90.12 142 PHE A N 1
ATOM 1110 C CA . PHE A 1 142 ? -5.909 -8.617 23.143 1.00 90.12 142 PHE A CA 1
ATOM 1111 C C . PHE A 1 142 ? -5.766 -8.494 21.621 1.00 90.12 142 PHE A C 1
ATOM 1113 O O . PHE A 1 142 ? -4.730 -8.861 21.073 1.00 90.12 142 PHE A O 1
ATOM 1120 N N . VAL A 1 143 ? -6.753 -7.908 20.938 1.00 86.44 143 VAL A N 1
ATOM 1121 C CA . VAL A 1 143 ? -6.725 -7.749 19.473 1.00 86.44 143 VAL A CA 1
ATOM 1122 C C . VAL A 1 143 ? -5.553 -6.880 19.010 1.00 86.44 143 VAL A C 1
ATOM 1124 O O . VAL A 1 143 ? -4.939 -7.191 17.994 1.00 86.44 143 VAL A O 1
ATOM 1127 N N . ASN A 1 144 ? -5.215 -5.819 19.748 1.00 88.38 144 ASN A N 1
ATOM 1128 C CA . ASN A 1 144 ? -4.089 -4.947 19.398 1.00 88.38 144 ASN A CA 1
ATOM 1129 C C . ASN A 1 144 ? -2.719 -5.544 19.762 1.00 88.38 144 ASN A C 1
ATOM 1131 O O . ASN A 1 144 ? -1.717 -5.175 19.153 1.00 88.38 144 ASN A O 1
ATOM 1135 N N . ALA A 1 145 ? -2.659 -6.429 20.759 1.00 90.31 145 ALA A N 1
ATOM 1136 C CA . ALA A 1 145 ? -1.420 -7.051 21.216 1.00 90.31 145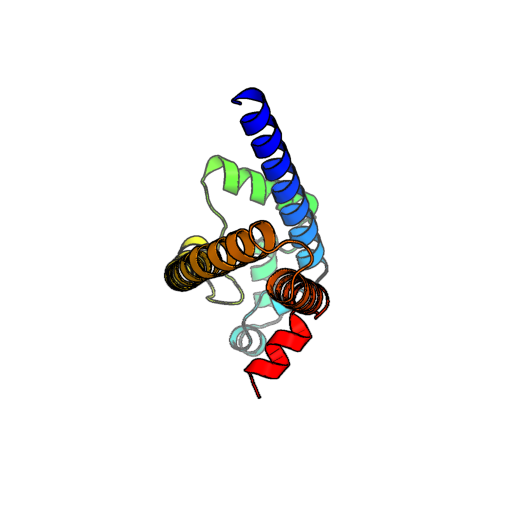 ALA A CA 1
ATOM 1137 C C . ALA A 1 145 ? -1.032 -8.282 20.386 1.00 90.31 145 ALA A C 1
ATOM 1139 O O . ALA A 1 145 ? 0.157 -8.573 20.252 1.00 90.31 145 ALA A O 1
ATOM 1140 N N . VAL A 1 146 ? -2.009 -9.015 19.840 1.00 87.62 146 VAL A N 1
ATOM 1141 C CA . VAL A 1 146 ? -1.739 -10.207 19.029 1.00 87.62 146 VAL A CA 1
ATOM 1142 C C . VAL A 1 146 ? -1.199 -9.787 17.654 1.00 87.62 146 VAL A C 1
ATOM 1144 O O . VAL A 1 146 ? -1.889 -9.092 16.907 1.00 87.62 146 VAL A O 1
ATOM 1147 N N . PRO A 1 147 ? 0.012 -10.230 17.262 1.00 87.31 147 PRO A N 1
ATOM 1148 C CA . PRO A 1 147 ? 0.537 -9.952 15.932 1.00 87.31 147 PRO A CA 1
ATOM 1149 C C . PRO A 1 147 ? -0.356 -10.565 14.852 1.00 87.31 147 PRO A C 1
ATOM 1151 O O . PRO A 1 147 ? -0.732 -11.734 14.946 1.00 87.31 147 PRO A O 1
ATOM 1154 N N . HIS A 1 148 ? -0.617 -9.821 13.774 1.00 83.62 148 HIS A N 1
ATOM 1155 C CA . HIS A 1 148 ? -1.492 -10.283 12.689 1.00 83.62 148 HIS A CA 1
ATOM 1156 C C . HIS A 1 148 ? -1.096 -11.655 12.121 1.00 83.62 148 HIS A C 1
ATOM 1158 O O . HIS A 1 148 ? -1.968 -12.456 11.804 1.00 83.62 148 HIS A O 1
ATOM 1164 N N . LEU A 1 149 ? 0.208 -11.955 12.041 1.00 84.31 149 LEU A N 1
ATOM 1165 C CA . LEU A 1 149 ? 0.710 -13.260 11.595 1.00 84.31 149 LEU A CA 1
ATOM 1166 C C . LEU A 1 149 ? 0.155 -14.418 12.446 1.00 84.31 149 LEU A C 1
ATOM 1168 O O . LEU A 1 149 ? -0.249 -15.442 11.901 1.00 84.31 149 LEU A O 1
ATOM 1172 N N . VAL A 1 150 ? 0.092 -14.236 13.769 1.00 84.69 150 VAL A N 1
ATOM 1173 C CA . VAL A 1 150 ? -0.437 -15.235 14.710 1.00 84.69 150 VAL A CA 1
ATOM 1174 C C . VAL A 1 150 ? -1.946 -15.382 14.529 1.00 84.69 150 VAL A C 1
ATOM 1176 O O . VAL A 1 150 ? -2.447 -16.503 14.437 1.00 84.69 150 VAL A O 1
ATOM 1179 N N . SER A 1 151 ? -2.671 -14.267 14.394 1.00 80.50 151 SER A N 1
ATOM 1180 C CA . SER A 1 151 ? -4.114 -14.288 14.119 1.00 80.50 151 SER A CA 1
ATOM 1181 C C . SER A 1 151 ? -4.442 -15.069 12.846 1.00 80.50 151 SER A C 1
ATOM 1183 O O . SER A 1 151 ? -5.371 -15.870 12.852 1.00 80.50 151 SER A O 1
ATOM 1185 N N . TYR A 1 152 ? -3.663 -14.888 11.773 1.00 81.88 152 TYR A N 1
ATOM 1186 C CA . TYR A 1 152 ? -3.861 -15.645 10.535 1.00 81.88 152 TYR A CA 1
ATOM 1187 C C . TYR A 1 152 ? -3.633 -17.143 10.731 1.00 81.88 152 TYR A C 1
ATOM 1189 O O . TYR A 1 152 ? -4.428 -17.936 10.235 1.00 81.88 152 TYR A O 1
ATOM 1197 N N . SER A 1 153 ? -2.599 -17.535 11.482 1.00 81.31 153 SER A N 1
ATOM 1198 C CA . SER A 1 153 ? -2.327 -18.953 11.743 1.00 81.31 153 SER A CA 1
ATOM 1199 C C . SER A 1 153 ? -3.434 -19.646 12.545 1.00 81.31 153 SER A C 1
ATOM 1201 O O . SER A 1 153 ? -3.735 -20.797 12.271 1.00 81.31 153 SER A O 1
ATOM 1203 N N . LEU A 1 154 ? -4.094 -18.947 13.474 1.00 78.19 154 LEU A N 1
ATOM 1204 C CA . LEU A 1 154 ? -5.203 -19.496 14.267 1.00 78.19 154 LEU A CA 1
ATOM 1205 C C . LEU A 1 154 ? -6.494 -19.703 13.464 1.00 78.19 154 LEU A C 1
ATOM 1207 O O . LEU A 1 154 ? -7.316 -20.520 13.851 1.00 78.19 154 LEU A O 1
ATOM 1211 N N . ILE A 1 155 ? -6.695 -18.932 12.391 1.00 77.38 155 ILE A N 1
ATOM 1212 C CA . ILE A 1 155 ? -7.907 -18.992 11.557 1.00 77.38 155 ILE A CA 1
ATOM 1213 C C . ILE A 1 155 ? -7.764 -20.033 10.433 1.00 77.38 155 ILE A C 1
ATOM 1215 O O . ILE A 1 155 ? -8.765 -20.552 9.950 1.00 77.38 155 ILE A O 1
ATOM 1219 N N . LEU A 1 156 ? -6.533 -20.289 9.978 1.00 72.81 156 LEU A N 1
ATOM 1220 C CA . LEU A 1 156 ? -6.220 -21.185 8.856 1.00 72.81 156 LEU A CA 1
ATOM 1221 C C . LEU A 1 156 ? -5.913 -22.638 9.262 1.00 72.81 156 LEU A C 1
ATOM 1223 O O . LEU A 1 156 ? -5.709 -23.461 8.369 1.00 72.81 156 LEU A O 1
ATOM 1227 N N . VAL A 1 157 ? -5.860 -22.938 10.564 1.00 50.81 157 VAL A N 1
ATOM 1228 C CA . VAL A 1 157 ? -5.823 -24.306 11.118 1.00 50.81 157 VAL A CA 1
ATOM 1229 C C . VAL A 1 157 ? -7.248 -24.794 11.333 1.00 50.81 157 VAL A C 1
ATOM 1231 O O . VAL A 1 157 ? -7.523 -25.949 10.943 1.00 50.81 157 VAL A O 1
#